Protein AF-A0A6N7Q1D2-F1 (afdb_monomer)

pLDDT: me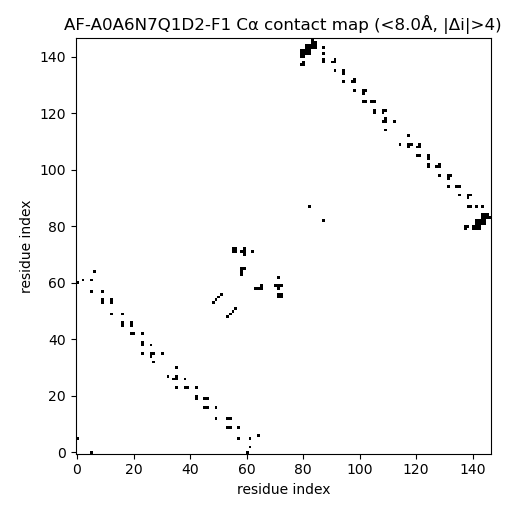an 94.19, std 6.4, range [57.84, 98.5]

Nearest PDB structures (foldseek):
  3uof-assembly1_D  TM=3.582E-01  e=5.608E-01  Mycobacterium tuberculosis
  2ib0-assembly1_A  TM=3.629E-01  e=1.179E+00  Mycobacterium tuberculosis
  8w7b-assembly1_A  TM=2.968E-01  e=4.214E-01  Ureaplasma diversum
  5fej-assembly2_B  TM=3.035E-01  e=8.368E-01  Synechocystis sp. PCC 6803
  8w7u-assembly1_A  TM=3.538E-01  e=1.179E+00  Ureaplasma diversum

Organism: NCBI:txid889282

Mean predicted aligned error: 4.31 Å

Sequence (147 aa):
MDKKTAEELLAISMDCSRETNESMRRVMERCDEETFKIYRGHGGRIMGYLFTEVIAPIQSEHLELAPPDFKPMQVVERPRLRLTKETQDELIASLNQLHERIEAMAGFVRENSDAVEAAAYRGRIHEVLVHICEAMACVLAAHVEEK

Solvent-accessible surface area (backbone atoms only — not comparable to full-atom values): 8282 Å² total; per-residue (Å²): 133,58,70,68,62,48,52,53,53,47,52,54,50,51,50,54,44,50,53,41,52,51,54,44,48,54,37,56,77,73,47,56,71,69,61,26,55,58,52,42,56,53,42,51,49,53,47,48,49,48,36,67,75,45,46,46,53,48,27,45,78,37,58,91,78,36,64,97,84,65,75,67,70,82,82,75,85,68,89,63,47,80,37,42,59,68,57,43,52,54,51,48,54,52,46,52,55,49,46,55,54,51,53,50,49,46,53,51,38,60,76,74,45,56,75,67,59,21,52,56,51,40,55,56,47,48,56,51,48,51,55,46,51,52,50,46,53,48,54,72,60,29,47,65,52,85,128

Secondary structure (DSSP, 8-state):
--HHHHHHHHHHHHHHHHHHHHHHHHHHHHS-HHHHHHHHHHHHHHHHHHIIIIIHHHHHH-GGGS-TTPPPPP--PPPPPEEEHHHHHHHHHHHHHHHHHHHHHHHHHHHHS-HHHHHHHHHHHHHHHHHHHHHHHHHHTSEEE--

Foldseek 3Di:
DDPVVLVVQLVVLVVQLVVLVVVLVVCVVPHDPVSSVVSVVVSVVSNVCSVPVRVLQSCLVPVVPDDPPRDHDDDDDDDAAEEAPVRLVVLLVVLVVVLVVLVVVLVVLVVPDDPVSSVVVNVVSVVVNVVSVVVNVRSVRHDHDDD

Structure (mmCIF, N/CA/C/O backbone):
data_AF-A0A6N7Q1D2-F1
#
_entry.id   AF-A0A6N7Q1D2-F1
#
loop_
_atom_site.group_PDB
_atom_site.id
_atom_site.type_symbol
_atom_site.label_atom_id
_atom_site.label_alt_id
_atom_site.label_comp_id
_atom_site.label_asym_id
_atom_site.label_entity_id
_atom_site.label_seq_id
_atom_site.pdbx_PDB_ins_code
_atom_site.Cartn_x
_atom_site.Cartn_y
_atom_site.Cartn_z
_atom_site.occupancy
_atom_site.B_iso_or_equiv
_atom_site.auth_seq_id
_atom_site.auth_comp_id
_atom_site.auth_asym_id
_atom_site.auth_atom_id
_atom_site.pdbx_PDB_model_num
ATOM 1 N N . MET A 1 1 ? -6.006 -9.057 12.190 1.00 91.19 1 MET A N 1
ATOM 2 C CA . MET A 1 1 ? -6.727 -9.538 10.983 1.00 91.19 1 MET A CA 1
ATOM 3 C C . MET A 1 1 ? -7.186 -10.986 11.215 1.00 91.19 1 MET A C 1
ATOM 5 O O . MET A 1 1 ? -6.743 -11.563 12.201 1.00 91.19 1 MET A O 1
ATOM 9 N N . ASP A 1 2 ? -8.079 -11.591 10.417 1.00 95.56 2 ASP A N 1
ATOM 10 C CA . ASP A 1 2 ? -8.300 -13.050 10.512 1.00 95.56 2 ASP A CA 1
ATOM 11 C C . ASP A 1 2 ? -7.236 -13.824 9.716 1.00 95.56 2 ASP A C 1
ATOM 13 O O . ASP A 1 2 ? -6.655 -13.309 8.760 1.00 95.56 2 ASP A O 1
ATOM 17 N N . LYS A 1 3 ? -6.989 -15.080 10.101 1.00 94.12 3 LYS A N 1
ATOM 18 C CA . LYS A 1 3 ? -5.892 -15.878 9.543 1.00 94.12 3 LYS A CA 1
ATOM 19 C C . LYS A 1 3 ? -6.009 -16.110 8.034 1.00 94.12 3 LYS A C 1
ATOM 21 O O . LYS A 1 3 ? -4.992 -16.100 7.351 1.00 94.12 3 LYS A O 1
ATOM 26 N N . LYS A 1 4 ? -7.216 -16.323 7.503 1.00 97.00 4 LYS A N 1
ATOM 27 C CA . LYS A 1 4 ? -7.382 -16.609 6.073 1.00 97.00 4 LYS A CA 1
ATOM 28 C C . LYS A 1 4 ? -7.009 -15.379 5.248 1.00 97.00 4 LYS A C 1
ATOM 30 O O . LYS A 1 4 ? -6.243 -15.486 4.295 1.00 97.00 4 LYS A O 1
ATOM 35 N N . THR A 1 5 ? -7.489 -14.210 5.665 1.00 96.94 5 THR A N 1
ATOM 36 C CA . THR A 1 5 ? -7.104 -12.937 5.044 1.00 96.94 5 THR A CA 1
ATOM 37 C C . THR A 1 5 ? -5.590 -12.700 5.158 1.00 96.94 5 THR A C 1
ATOM 39 O O . THR A 1 5 ? -4.956 -12.274 4.195 1.00 96.94 5 THR A O 1
ATOM 42 N N . ALA A 1 6 ? -4.983 -13.042 6.302 1.00 97.19 6 ALA A N 1
ATOM 43 C CA . ALA A 1 6 ? -3.536 -12.959 6.500 1.00 97.19 6 ALA A CA 1
ATOM 44 C C . ALA A 1 6 ? -2.739 -13.849 5.525 1.00 97.19 6 ALA A C 1
ATOM 46 O O . ALA A 1 6 ? -1.758 -13.392 4.937 1.00 97.19 6 ALA A O 1
ATOM 47 N N . GLU A 1 7 ? -3.167 -15.099 5.324 1.00 97.75 7 GLU A N 1
ATOM 48 C CA . GLU A 1 7 ? -2.549 -16.039 4.379 1.00 97.75 7 GLU A CA 1
ATOM 49 C C . GLU A 1 7 ? -2.636 -15.537 2.931 1.00 97.75 7 GLU A C 1
ATOM 51 O O . GLU A 1 7 ? -1.642 -15.581 2.204 1.00 97.75 7 GLU A O 1
ATOM 56 N N . GLU A 1 8 ? -3.794 -15.013 2.521 1.00 97.81 8 GLU A N 1
ATOM 57 C CA . GLU A 1 8 ? -3.998 -14.464 1.176 1.00 97.81 8 GLU A CA 1
ATOM 58 C C . GLU A 1 8 ? -3.104 -13.240 0.917 1.00 97.81 8 GLU A C 1
ATOM 60 O O . GLU A 1 8 ? -2.428 -13.173 -0.113 1.00 97.81 8 GLU A O 1
ATOM 65 N N . LEU A 1 9 ? -3.021 -12.301 1.868 1.00 97.00 9 LEU A N 1
ATOM 66 C CA . LEU A 1 9 ? -2.140 -11.133 1.744 1.00 97.00 9 LEU A CA 1
ATOM 67 C C . LEU A 1 9 ? -0.656 -11.513 1.727 1.00 97.00 9 LEU A C 1
ATOM 69 O O . LEU A 1 9 ? 0.116 -10.931 0.957 1.00 97.00 9 LEU A O 1
ATOM 73 N N . LEU A 1 10 ? -0.239 -12.494 2.533 1.00 96.94 10 LEU A N 1
ATOM 74 C CA . LEU A 1 10 ? 1.132 -13.003 2.489 1.00 96.94 10 LEU A CA 1
ATOM 75 C C . LEU A 1 10 ? 1.449 -13.647 1.141 1.00 96.94 10 LEU A C 1
ATOM 77 O O . LEU A 1 10 ? 2.516 -13.377 0.593 1.00 96.94 10 LEU A O 1
ATOM 81 N N . ALA A 1 11 ? 0.538 -14.446 0.583 1.00 97.38 11 ALA A N 1
ATOM 82 C CA . ALA A 1 11 ? 0.727 -15.059 -0.729 1.00 97.38 11 ALA A CA 1
ATOM 83 C C . ALA A 1 11 ? 0.912 -13.995 -1.825 1.00 97.38 11 ALA A C 1
ATOM 85 O O . ALA A 1 11 ? 1.903 -14.038 -2.557 1.00 97.38 11 ALA A O 1
ATOM 86 N N . ILE A 1 12 ? 0.037 -12.983 -1.863 1.00 98.19 12 ILE A N 1
ATOM 87 C CA . ILE A 1 12 ? 0.157 -11.840 -2.784 1.00 98.19 12 ILE A CA 1
ATOM 88 C C . ILE A 1 12 ? 1.503 -11.125 -2.596 1.00 98.19 12 ILE A C 1
ATOM 90 O O . ILE A 1 12 ? 2.202 -10.834 -3.566 1.00 98.19 12 ILE A O 1
ATOM 94 N N . SER A 1 13 ? 1.915 -10.885 -1.349 1.00 97.00 13 SER A N 1
ATOM 95 C CA . SER A 1 13 ? 3.191 -10.226 -1.047 1.00 97.00 13 SER A CA 1
ATOM 96 C C . SER A 1 13 ? 4.394 -11.051 -1.529 1.00 97.00 13 SER A C 1
ATOM 98 O O . SER A 1 13 ? 5.355 -10.508 -2.077 1.00 97.00 13 SER A O 1
ATOM 100 N N . MET A 1 14 ? 4.356 -12.377 -1.379 1.00 95.38 14 MET A N 1
ATOM 101 C CA . MET A 1 14 ? 5.411 -13.254 -1.898 1.00 95.38 14 MET A CA 1
ATOM 102 C C . MET A 1 14 ? 5.477 -13.217 -3.427 1.00 95.38 14 MET A C 1
ATOM 104 O O . MET A 1 14 ? 6.573 -13.186 -3.995 1.00 95.38 14 MET A O 1
ATOM 108 N N . ASP A 1 15 ? 4.325 -13.166 -4.095 1.00 97.94 15 ASP A N 1
ATOM 109 C CA . ASP A 1 15 ? 4.251 -13.040 -5.548 1.00 97.94 15 ASP A CA 1
ATOM 110 C C . ASP A 1 15 ? 4.836 -11.703 -6.028 1.00 97.94 15 ASP A C 1
ATOM 112 O O . ASP A 1 15 ? 5.711 -11.703 -6.896 1.00 97.94 15 ASP A O 1
ATOM 116 N N . CYS A 1 16 ? 4.476 -10.580 -5.398 1.00 97.81 16 CYS A N 1
ATOM 117 C CA . CYS A 1 16 ? 5.052 -9.265 -5.705 1.00 97.81 16 CYS A CA 1
ATOM 118 C C . CYS A 1 16 ? 6.575 -9.220 -5.489 1.00 97.81 16 CYS A C 1
ATOM 120 O O . CYS A 1 16 ? 7.313 -8.642 -6.295 1.00 97.81 16 CYS A O 1
ATOM 122 N N . SER A 1 17 ? 7.071 -9.851 -4.420 1.00 96.56 17 SER A N 1
ATOM 123 C CA . SER A 1 17 ? 8.509 -9.975 -4.152 1.00 96.56 17 SER A CA 1
ATOM 124 C C . SER A 1 17 ? 9.219 -10.764 -5.261 1.00 96.56 17 SER A C 1
ATOM 126 O O . SER A 1 17 ? 10.239 -10.321 -5.800 1.00 96.56 17 SER A O 1
ATOM 128 N N . ARG A 1 18 ? 8.638 -11.898 -5.678 1.00 97.44 18 ARG A N 1
ATOM 129 C CA . ARG A 1 18 ? 9.158 -12.727 -6.776 1.00 97.44 18 ARG A CA 1
ATOM 130 C C . ARG A 1 18 ? 9.187 -11.962 -8.099 1.00 97.44 18 ARG A C 1
ATOM 132 O O . ARG A 1 18 ? 10.200 -12.008 -8.796 1.00 97.44 18 ARG A O 1
ATOM 139 N N . GLU A 1 19 ? 8.116 -11.250 -8.435 1.00 98.25 19 GLU A N 1
ATOM 140 C CA . GLU A 1 19 ? 8.031 -10.439 -9.656 1.00 98.25 19 GLU A CA 1
ATOM 141 C C . GLU A 1 19 ? 9.052 -9.298 -9.670 1.00 98.25 19 GLU A C 1
ATOM 143 O O . GLU A 1 19 ? 9.687 -9.051 -10.696 1.00 98.25 19 GLU A O 1
ATOM 148 N N . THR A 1 20 ? 9.276 -8.657 -8.521 1.00 97.81 20 THR A N 1
ATOM 149 C CA . THR A 1 20 ? 10.305 -7.620 -8.362 1.00 97.81 20 THR A CA 1
ATOM 150 C C . THR A 1 20 ? 11.708 -8.193 -8.562 1.00 97.81 20 THR A C 1
ATOM 152 O O . THR A 1 20 ? 12.544 -7.599 -9.243 1.00 97.81 20 THR A O 1
ATOM 155 N N . ASN A 1 21 ? 11.989 -9.373 -8.006 1.00 97.50 21 ASN A N 1
ATOM 156 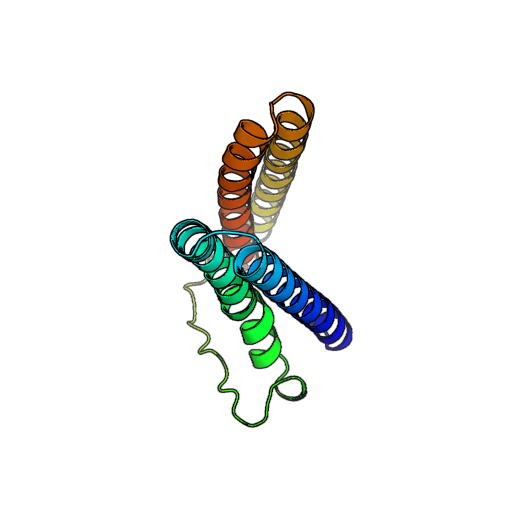C CA . ASN A 1 21 ? 13.286 -10.018 -8.192 1.00 97.50 21 ASN A CA 1
ATOM 157 C C . ASN A 1 21 ? 13.520 -10.423 -9.656 1.00 97.50 21 ASN A C 1
ATOM 159 O O . ASN A 1 21 ? 14.601 -10.216 -10.209 1.00 97.50 21 ASN A O 1
ATOM 163 N N . GLU A 1 22 ? 12.486 -10.946 -10.312 1.00 98.12 22 GLU A N 1
ATOM 164 C CA . GLU A 1 22 ? 12.532 -11.292 -11.730 1.00 98.12 22 GLU A CA 1
ATOM 165 C C . GLU A 1 22 ? 12.719 -10.053 -12.621 1.00 98.12 22 GLU A C 1
ATOM 167 O O . GLU A 1 22 ? 13.489 -10.101 -13.582 1.00 98.12 22 GLU A O 1
ATOM 172 N N . SER A 1 23 ? 12.085 -8.919 -12.302 1.00 97.88 23 SER A N 1
ATOM 173 C CA . SER A 1 23 ? 12.302 -7.677 -13.052 1.00 97.88 23 SER A CA 1
ATOM 174 C C . SER A 1 23 ? 13.743 -7.176 -12.912 1.00 97.88 23 SER A C 1
ATOM 176 O O . SER A 1 23 ? 14.359 -6.807 -13.913 1.00 97.88 23 SER A O 1
ATOM 178 N N . MET A 1 24 ? 14.323 -7.244 -11.708 1.00 97.88 24 MET A N 1
ATOM 179 C CA . MET A 1 24 ? 15.733 -6.914 -11.480 1.00 97.88 24 MET A CA 1
ATOM 180 C C . MET A 1 24 ? 16.668 -7.840 -12.262 1.00 97.88 24 MET A C 1
ATOM 182 O O . MET A 1 24 ? 17.608 -7.352 -12.891 1.00 97.88 24 MET A O 1
ATOM 186 N N . ARG A 1 25 ? 16.395 -9.153 -12.280 1.00 97.75 25 ARG A N 1
ATOM 187 C CA . ARG A 1 25 ? 17.173 -10.133 -13.054 1.00 97.75 25 ARG A CA 1
ATOM 188 C C . ARG A 1 25 ? 17.172 -9.798 -14.545 1.00 97.75 25 ARG A C 1
ATOM 190 O O . ARG A 1 25 ? 18.222 -9.822 -15.177 1.00 97.75 25 ARG A O 1
ATOM 197 N N . ARG A 1 26 ? 16.021 -9.414 -15.104 1.00 98.12 26 ARG A N 1
ATOM 198 C CA . ARG A 1 26 ? 15.922 -9.014 -16.519 1.00 98.12 26 ARG A CA 1
ATOM 199 C C . ARG A 1 26 ? 16.776 -7.795 -16.846 1.00 98.12 26 ARG A C 1
ATOM 201 O O . ARG A 1 26 ? 17.377 -7.773 -17.914 1.00 98.12 26 ARG A O 1
ATOM 208 N N . VAL A 1 27 ? 16.823 -6.795 -15.964 1.00 97.94 27 VAL A N 1
ATOM 209 C CA . VAL A 1 27 ? 17.683 -5.617 -16.162 1.00 97.94 27 VAL A CA 1
ATOM 210 C C . VAL A 1 27 ? 19.155 -6.009 -16.041 1.00 97.94 27 VAL A C 1
ATOM 212 O O . VAL A 1 27 ? 19.946 -5.635 -16.898 1.00 97.94 27 VAL A O 1
ATOM 215 N N . MET A 1 28 ? 19.510 -6.829 -15.048 1.00 97.69 28 MET A N 1
ATOM 216 C CA . MET A 1 28 ? 20.872 -7.348 -14.868 1.00 97.69 28 MET A CA 1
ATOM 217 C C . MET A 1 28 ? 21.391 -8.096 -16.105 1.00 97.69 28 MET A C 1
ATOM 219 O O . MET A 1 28 ? 22.555 -7.970 -16.459 1.00 97.69 28 MET A O 1
ATOM 223 N N . GLU A 1 29 ? 20.536 -8.884 -16.758 1.00 98.06 29 GLU A N 1
ATOM 224 C CA . GLU A 1 29 ? 20.914 -9.701 -17.919 1.00 98.06 29 GLU A CA 1
ATOM 225 C C . GLU A 1 29 ? 20.979 -8.917 -19.236 1.00 98.06 29 GLU A C 1
ATOM 227 O O . GLU A 1 29 ? 21.584 -9.395 -20.195 1.00 98.06 29 GLU A O 1
ATOM 232 N N . ARG A 1 30 ? 20.320 -7.754 -19.325 1.00 97.88 30 ARG A N 1
ATOM 233 C CA . ARG A 1 3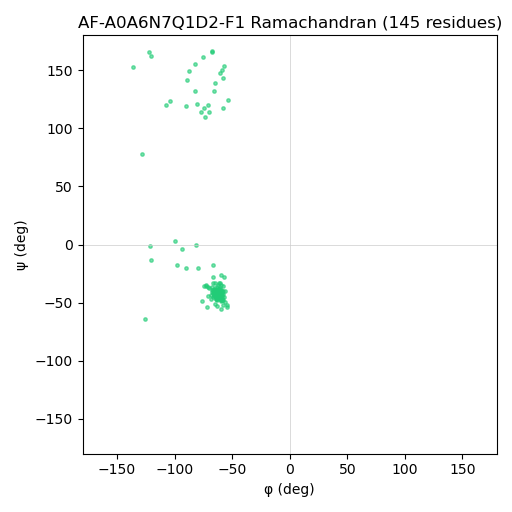0 ? 20.087 -7.044 -20.599 1.00 97.88 30 ARG A CA 1
ATOM 234 C C . ARG A 1 30 ? 20.674 -5.639 -20.659 1.00 97.88 30 ARG A C 1
ATOM 236 O O . ARG A 1 30 ? 20.708 -5.061 -21.744 1.00 97.88 30 ARG A O 1
ATOM 243 N N . CYS A 1 31 ? 21.085 -5.080 -19.530 1.00 97.62 31 CYS A N 1
ATOM 244 C CA . CYS A 1 31 ? 21.582 -3.715 -19.422 1.00 97.62 31 CYS A CA 1
ATOM 245 C C . CYS A 1 31 ? 22.996 -3.696 -18.838 1.00 97.62 31 CYS A C 1
ATOM 247 O O . CYS A 1 31 ? 23.477 -4.687 -18.291 1.00 97.62 31 CYS A O 1
ATOM 249 N N . ASP A 1 32 ? 23.666 -2.553 -18.959 1.00 97.88 32 ASP A N 1
ATOM 250 C CA . ASP A 1 32 ? 24.948 -2.328 -18.301 1.00 97.88 32 ASP A CA 1
ATOM 251 C C . ASP A 1 32 ? 24.811 -2.254 -16.768 1.00 97.88 32 ASP A C 1
ATOM 253 O O . ASP A 1 32 ? 23.721 -2.123 -16.197 1.00 97.88 32 ASP A O 1
ATOM 257 N N . GLU A 1 33 ? 25.956 -2.340 -16.092 1.00 97.38 33 GLU A N 1
ATOM 258 C CA . GLU A 1 33 ? 26.035 -2.348 -14.633 1.00 97.38 33 GLU A CA 1
ATOM 259 C C .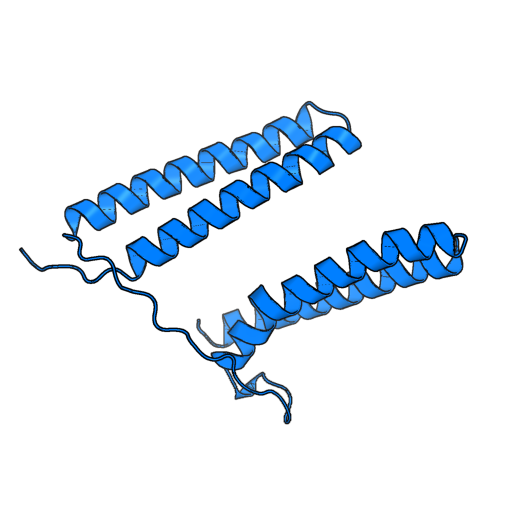 GLU A 1 33 ? 25.504 -1.055 -13.995 1.00 97.38 33 GLU A C 1
ATOM 261 O O . GLU A 1 33 ? 24.893 -1.108 -12.926 1.00 97.38 33 GLU A O 1
ATOM 266 N N . GLU A 1 34 ? 25.692 0.102 -14.634 1.00 97.44 34 GLU A N 1
ATOM 267 C CA . GLU A 1 34 ? 25.238 1.390 -14.105 1.00 97.44 34 GLU A CA 1
ATOM 268 C C . GLU A 1 34 ? 23.707 1.470 -14.110 1.00 97.44 34 GLU A C 1
ATOM 270 O O . GLU A 1 34 ? 23.084 1.768 -13.084 1.00 97.44 34 GLU A O 1
ATOM 275 N N . THR A 1 35 ? 23.091 1.090 -15.227 1.00 97.06 35 THR A N 1
ATOM 276 C CA . THR A 1 35 ? 21.641 0.970 -15.379 1.00 97.06 35 THR A CA 1
ATOM 277 C C . THR A 1 35 ? 21.066 -0.030 -14.378 1.00 97.06 35 THR A C 1
ATOM 279 O O . THR A 1 35 ? 20.083 0.263 -13.686 1.00 97.06 35 THR A O 1
ATOM 282 N N . PHE A 1 36 ? 21.697 -1.201 -14.241 1.00 98.06 36 PHE A N 1
ATOM 283 C CA . PHE A 1 36 ? 21.271 -2.198 -13.263 1.00 98.06 36 PHE A CA 1
ATOM 284 C C . PHE A 1 36 ? 21.370 -1.672 -11.829 1.00 98.06 36 PHE A C 1
ATOM 286 O O . PHE A 1 36 ? 20.444 -1.871 -11.041 1.00 98.06 36 PHE A O 1
ATOM 293 N N . LYS A 1 37 ? 22.443 -0.957 -11.481 1.00 97.44 37 LYS A N 1
ATOM 294 C CA . LYS A 1 37 ? 22.634 -0.381 -10.145 1.00 97.44 37 LYS A CA 1
ATOM 295 C C . LYS A 1 37 ? 21.516 0.594 -9.778 1.00 97.44 37 LYS A C 1
ATOM 297 O O . LYS A 1 37 ? 21.017 0.536 -8.652 1.00 97.44 37 LYS A O 1
ATOM 302 N N . ILE A 1 38 ? 21.094 1.445 -10.715 1.00 97.44 38 ILE A N 1
ATOM 303 C CA . ILE A 1 38 ? 19.969 2.371 -10.514 1.00 97.44 38 ILE A CA 1
ATOM 304 C C . ILE A 1 38 ? 18.676 1.581 -10.284 1.00 97.44 38 ILE A C 1
ATOM 306 O O . ILE A 1 38 ? 18.006 1.765 -9.264 1.00 97.44 38 ILE A O 1
ATOM 310 N N . TYR A 1 39 ? 18.344 0.655 -11.188 1.00 97.81 39 TYR A N 1
ATOM 311 C CA . TYR A 1 39 ? 17.087 -0.094 -11.113 1.0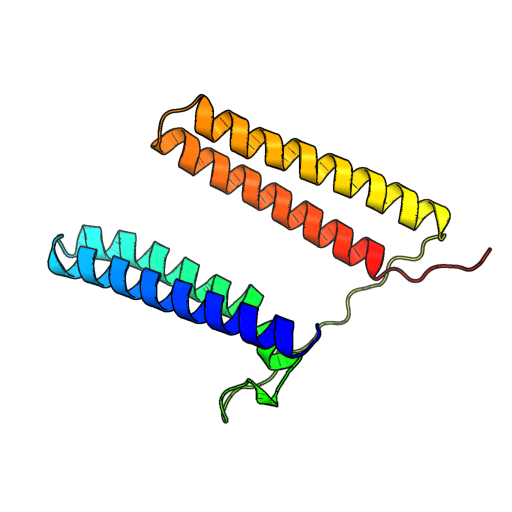0 97.81 39 TYR A CA 1
ATOM 312 C C . TYR A 1 39 ? 17.004 -0.998 -9.875 1.00 97.81 39 TYR A C 1
ATOM 314 O O . TYR A 1 39 ? 15.974 -1.042 -9.199 1.00 97.81 39 TYR A O 1
ATOM 322 N N . ARG A 1 40 ? 18.106 -1.665 -9.512 1.00 97.19 40 ARG A N 1
ATOM 323 C CA . ARG A 1 40 ? 18.207 -2.492 -8.302 1.00 97.19 40 ARG A CA 1
ATOM 324 C C . ARG A 1 40 ? 17.906 -1.690 -7.038 1.00 97.19 40 ARG A C 1
ATOM 326 O O . ARG A 1 40 ? 17.294 -2.227 -6.119 1.00 97.19 40 ARG A O 1
ATOM 333 N N . GLY A 1 41 ? 18.290 -0.412 -6.988 1.00 97.31 41 GLY A N 1
ATOM 334 C CA . GLY A 1 41 ? 17.939 0.477 -5.878 1.00 97.31 41 GLY A CA 1
ATOM 335 C C . GLY A 1 41 ? 16.424 0.616 -5.695 1.00 97.31 41 GLY A C 1
ATOM 336 O O . GLY A 1 41 ? 15.931 0.571 -4.568 1.00 97.31 41 GLY A O 1
ATOM 337 N N . HIS A 1 42 ? 15.671 0.711 -6.793 1.00 96.50 42 HIS A N 1
ATOM 338 C CA . HIS A 1 42 ? 14.208 0.743 -6.752 1.00 96.50 42 HIS A CA 1
ATOM 339 C C . HIS A 1 42 ? 13.605 -0.614 -6.373 1.00 96.50 42 HIS A C 1
ATOM 341 O O . HIS A 1 42 ? 12.739 -0.658 -5.502 1.00 96.50 42 HIS A O 1
ATOM 347 N N . GLY A 1 43 ? 14.096 -1.717 -6.948 1.00 97.62 43 GLY A N 1
ATOM 348 C CA . GLY A 1 43 ? 13.636 -3.063 -6.583 1.00 97.62 43 GLY A CA 1
ATOM 349 C C . GLY A 1 43 ? 13.867 -3.387 -5.102 1.00 97.62 43 GLY A C 1
ATOM 350 O O . GLY A 1 43 ? 12.972 -3.892 -4.427 1.00 97.62 43 GLY A O 1
ATOM 351 N N . GLY A 1 44 ? 15.019 -2.986 -4.554 1.00 97.19 44 GLY A N 1
ATOM 352 C CA . GLY A 1 44 ? 15.315 -3.114 -3.127 1.00 97.19 44 GLY A CA 1
ATOM 353 C C . GLY A 1 44 ? 14.353 -2.326 -2.232 1.00 97.19 44 GLY A C 1
ATOM 354 O O . GLY A 1 44 ? 13.949 -2.836 -1.190 1.00 97.19 44 GLY A O 1
ATOM 355 N N . ARG A 1 45 ? 13.930 -1.120 -2.640 1.00 96.56 45 ARG A N 1
ATOM 356 C CA . ARG A 1 45 ? 12.915 -0.341 -1.903 1.00 96.56 45 ARG A CA 1
ATOM 357 C C . ARG A 1 45 ? 11.556 -1.029 -1.907 1.00 96.56 45 ARG A C 1
ATOM 359 O O . ARG A 1 45 ? 10.938 -1.104 -0.854 1.00 96.56 45 ARG A O 1
ATOM 366 N N . ILE A 1 46 ? 11.116 -1.549 -3.054 1.00 96.75 46 ILE A N 1
ATOM 367 C CA . ILE A 1 46 ? 9.841 -2.276 -3.161 1.00 96.75 46 ILE A CA 1
ATOM 368 C C . ILE A 1 46 ? 9.840 -3.468 -2.202 1.00 96.75 46 ILE A C 1
ATOM 370 O O . ILE A 1 46 ? 8.939 -3.589 -1.378 1.00 96.75 46 ILE A O 1
ATOM 374 N N . MET A 1 47 ? 10.878 -4.309 -2.257 1.00 96.50 47 MET A N 1
ATOM 375 C CA . MET A 1 47 ? 10.996 -5.467 -1.366 1.00 96.50 47 MET A CA 1
ATOM 376 C C . MET A 1 47 ? 11.090 -5.059 0.110 1.00 96.50 47 MET A C 1
ATOM 378 O O . MET A 1 47 ? 10.487 -5.710 0.959 1.00 96.50 47 MET A O 1
ATOM 382 N N . GLY A 1 48 ? 11.826 -3.984 0.410 1.00 96.44 48 GLY A N 1
ATOM 383 C CA . GLY A 1 48 ? 11.968 -3.448 1.761 1.00 96.44 48 GLY A CA 1
ATOM 384 C C . GLY A 1 48 ? 10.628 -3.025 2.359 1.00 96.44 48 GLY A C 1
ATOM 385 O O . GLY A 1 48 ? 10.252 -3.551 3.399 1.00 96.44 48 GLY A O 1
ATOM 386 N N . TYR A 1 49 ? 9.887 -2.148 1.674 1.00 95.19 49 TYR A N 1
ATOM 387 C CA . TYR A 1 49 ? 8.574 -1.687 2.140 1.00 95.19 49 TYR A CA 1
ATOM 388 C C . TYR A 1 49 ? 7.538 -2.811 2.183 1.00 95.19 49 TYR A C 1
ATOM 390 O O . TYR A 1 49 ? 6.755 -2.886 3.123 1.00 95.19 49 TYR A O 1
ATOM 398 N N . LEU A 1 50 ? 7.552 -3.733 1.217 1.00 96.31 50 LEU A N 1
ATOM 399 C CA . LEU A 1 50 ? 6.661 -4.893 1.252 1.00 96.31 50 LEU A CA 1
ATOM 400 C C . LEU A 1 50 ? 6.916 -5.761 2.492 1.00 96.31 50 LEU A C 1
ATOM 402 O O . LEU A 1 50 ? 5.980 -6.279 3.099 1.00 96.31 50 LEU A O 1
ATOM 406 N N . PHE A 1 51 ? 8.181 -5.899 2.898 1.00 95.56 51 PHE A N 1
ATOM 407 C CA . PHE A 1 51 ? 8.517 -6.614 4.118 1.00 95.56 51 PHE A CA 1
ATOM 408 C C . PHE A 1 51 ? 8.117 -5.841 5.377 1.00 95.56 51 PHE A C 1
ATOM 410 O O . PHE A 1 51 ? 7.414 -6.395 6.219 1.00 95.56 51 PHE A O 1
ATOM 417 N N . THR A 1 52 ? 8.550 -4.585 5.518 1.00 94.44 52 THR A N 1
ATOM 418 C CA . THR A 1 52 ? 8.381 -3.825 6.766 1.00 94.44 52 THR A CA 1
ATOM 419 C C . THR A 1 52 ? 6.949 -3.380 7.016 1.00 94.44 52 THR A C 1
ATOM 421 O O . THR A 1 52 ? 6.529 -3.372 8.169 1.00 94.44 52 THR A O 1
ATOM 424 N N . GLU A 1 53 ? 6.197 -3.050 5.965 1.00 92.81 53 GLU A N 1
ATOM 425 C CA . GLU A 1 53 ? 4.851 -2.477 6.095 1.00 92.81 53 GLU A CA 1
ATOM 426 C C . GLU A 1 53 ? 3.733 -3.516 5.950 1.00 92.81 53 GLU A C 1
ATOM 428 O O . GLU A 1 53 ? 2.603 -3.249 6.350 1.00 92.81 53 GLU A O 1
ATOM 433 N N . VAL A 1 54 ? 4.019 -4.697 5.385 1.00 94.81 54 VAL A N 1
ATOM 434 C CA . VAL A 1 54 ? 2.991 -5.722 5.118 1.00 94.81 54 VAL A CA 1
ATOM 435 C C . VAL A 1 54 ? 3.362 -7.068 5.729 1.00 94.81 54 VAL A C 1
ATOM 437 O O . VAL A 1 54 ? 2.683 -7.535 6.640 1.00 94.81 54 VAL A O 1
ATOM 440 N N . ILE A 1 55 ? 4.447 -7.701 5.279 1.00 96.38 55 ILE A N 1
ATOM 441 C CA . ILE A 1 55 ? 4.762 -9.088 5.667 1.00 96.38 55 ILE A CA 1
ATOM 442 C C . ILE A 1 55 ? 5.069 -9.207 7.164 1.00 96.38 55 ILE A C 1
ATOM 444 O O . ILE A 1 55 ? 4.487 -10.051 7.844 1.00 96.38 55 ILE A O 1
ATOM 448 N N . ALA A 1 56 ? 5.972 -8.377 7.688 1.00 95.38 56 ALA A N 1
ATOM 449 C CA . ALA A 1 56 ? 6.404 -8.458 9.079 1.00 95.38 56 ALA A CA 1
ATOM 450 C C . ALA A 1 56 ? 5.282 -8.103 10.079 1.00 95.38 56 ALA A C 1
ATOM 452 O O . ALA A 1 56 ? 5.161 -8.813 11.084 1.00 95.38 56 ALA A O 1
ATOM 453 N N . PRO A 1 57 ? 4.412 -7.102 9.828 1.00 94.25 57 PRO A N 1
ATOM 454 C CA . PRO A 1 57 ? 3.209 -6.896 10.631 1.00 94.25 57 PRO A CA 1
ATOM 455 C C . PRO A 1 57 ? 2.292 -8.121 10.653 1.00 94.25 57 PRO A C 1
ATOM 457 O O . PRO A 1 57 ? 1.934 -8.584 11.735 1.00 94.25 57 PRO A O 1
ATOM 460 N N . ILE A 1 58 ? 1.997 -8.720 9.491 1.00 95.94 58 ILE A N 1
ATOM 461 C CA . ILE A 1 58 ? 1.150 -9.920 9.419 1.00 95.94 58 ILE A CA 1
ATOM 462 C C . ILE A 1 58 ? 1.765 -11.076 10.211 1.00 95.94 58 ILE A C 1
ATOM 464 O O . ILE A 1 58 ? 1.077 -11.726 10.992 1.00 95.94 58 ILE A O 1
ATOM 468 N N . GLN A 1 59 ? 3.066 -11.315 10.048 1.00 96.06 59 GLN A N 1
ATOM 469 C CA . GLN A 1 59 ? 3.785 -12.364 10.772 1.00 96.06 59 GLN A CA 1
ATOM 470 C C . GLN A 1 59 ? 3.876 -12.085 12.275 1.00 96.06 59 GLN A C 1
ATOM 472 O O . GLN A 1 59 ? 3.936 -13.024 13.058 1.00 96.06 59 GLN A O 1
ATOM 477 N N . SER A 1 60 ? 3.858 -10.817 12.695 1.00 95.19 60 SER A N 1
ATOM 478 C CA . SER A 1 60 ? 3.811 -10.440 14.113 1.00 95.19 60 SER A CA 1
ATOM 479 C C . SER A 1 60 ? 2.423 -10.662 14.720 1.00 95.19 60 SER A C 1
ATOM 481 O O . SER A 1 60 ? 2.333 -11.056 15.880 1.00 95.19 60 SER A O 1
ATOM 483 N N . GLU A 1 61 ? 1.355 -10.437 13.946 1.00 93.88 61 GLU A N 1
ATOM 484 C CA . GLU A 1 61 ? -0.028 -10.745 14.339 1.00 93.88 61 GLU A CA 1
ATOM 485 C C . GLU A 1 61 ? -0.317 -12.260 14.334 1.00 93.88 61 GLU A C 1
ATOM 487 O O . GLU A 1 61 ? -1.051 -12.746 15.193 1.00 93.88 61 GLU A O 1
ATOM 492 N N . HIS A 1 62 ? 0.278 -13.005 13.396 1.00 95.19 62 HIS A N 1
ATOM 493 C CA . HIS A 1 62 ? 0.052 -14.434 13.152 1.00 95.19 62 HIS A CA 1
ATOM 494 C C . HIS A 1 62 ? 1.380 -15.207 13.120 1.00 95.19 62 HIS A C 1
ATOM 496 O O . HIS A 1 62 ? 1.895 -15.560 12.054 1.00 95.19 62 HIS A O 1
ATOM 502 N N . LEU A 1 63 ? 1.947 -15.476 14.300 1.00 94.75 63 LEU A N 1
ATOM 503 C CA . LEU A 1 63 ? 3.276 -16.090 14.450 1.00 94.75 63 LEU A CA 1
ATOM 504 C C . LEU A 1 63 ? 3.397 -17.475 13.809 1.00 94.75 63 LEU A C 1
ATOM 506 O O . LEU A 1 63 ? 4.484 -17.878 13.410 1.00 94.75 63 LEU A O 1
ATOM 510 N N . GLU A 1 64 ? 2.295 -18.206 13.678 1.00 95.50 64 GLU A N 1
ATOM 511 C CA . GLU A 1 64 ? 2.257 -19.498 12.997 1.00 95.50 64 GLU A CA 1
ATOM 512 C C . GLU A 1 64 ? 2.517 -19.408 11.484 1.00 95.50 64 GLU A C 1
ATOM 514 O O . GLU A 1 64 ? 2.818 -20.424 10.860 1.00 95.50 64 GLU A O 1
ATOM 519 N N . LEU A 1 65 ? 2.392 -18.213 10.894 1.00 95.44 65 LEU A N 1
ATOM 520 C CA . LEU A 1 65 ? 2.719 -17.926 9.493 1.00 95.44 65 LEU A CA 1
ATOM 521 C C . LEU A 1 65 ? 4.157 -17.405 9.328 1.00 95.44 65 LEU A C 1
ATOM 523 O O . LEU A 1 65 ? 4.607 -17.149 8.207 1.00 95.44 65 LEU A O 1
ATOM 527 N N . ALA A 1 66 ? 4.875 -17.209 10.434 1.00 95.06 66 ALA A N 1
ATOM 528 C CA . ALA A 1 66 ? 6.216 -16.658 10.434 1.00 95.06 66 ALA A CA 1
ATOM 529 C C . ALA A 1 66 ? 7.293 -17.752 10.262 1.00 95.06 66 ALA A C 1
ATOM 531 O O . ALA A 1 66 ? 7.120 -18.885 10.721 1.00 95.06 66 ALA A O 1
ATOM 532 N N . PRO A 1 67 ? 8.438 -17.430 9.631 1.00 93.50 67 PRO A N 1
ATOM 533 C CA . PRO A 1 67 ? 9.619 -18.286 9.649 1.00 93.50 67 PRO A CA 1
ATOM 534 C C . PRO A 1 67 ? 10.095 -18.588 11.082 1.00 93.50 67 PRO A C 1
ATOM 536 O O . PRO A 1 67 ? 9.905 -17.756 11.971 1.00 93.50 67 PRO A O 1
ATOM 539 N N . PRO A 1 68 ? 10.778 -19.724 11.322 1.00 92.62 68 PRO A N 1
ATOM 540 C CA . PRO A 1 68 ? 11.204 -20.126 12.667 1.00 92.62 68 PRO A CA 1
ATOM 541 C C . PRO A 1 68 ? 12.086 -19.113 13.415 1.00 92.62 68 PRO A C 1
ATOM 543 O O . PRO A 1 68 ? 12.108 -19.105 14.642 1.00 92.62 68 PRO A O 1
ATOM 546 N N . ASP A 1 69 ? 12.844 -18.289 12.693 1.00 93.19 69 ASP A N 1
ATOM 547 C CA . ASP A 1 69 ? 13.774 -17.290 13.222 1.00 93.19 69 ASP A CA 1
ATOM 548 C C . ASP A 1 69 ? 13.201 -15.862 13.242 1.00 93.19 69 ASP A C 1
ATOM 550 O O . ASP A 1 69 ? 13.894 -14.919 13.643 1.00 93.19 69 ASP A O 1
ATOM 554 N N . PHE A 1 70 ? 11.936 -15.690 12.844 1.00 94.31 70 PHE A N 1
ATOM 555 C CA . PHE A 1 70 ? 11.279 -14.392 12.840 1.00 94.31 70 PHE A CA 1
ATOM 556 C C . PHE A 1 70 ? 11.107 -13.853 14.262 1.00 94.31 70 PHE A C 1
ATOM 558 O O . PHE A 1 70 ? 10.620 -14.532 15.168 1.00 94.31 70 PHE A O 1
ATOM 565 N N . LYS A 1 71 ? 11.487 -12.588 14.451 1.00 93.06 71 LYS A N 1
ATOM 566 C CA . LYS A 1 71 ? 11.256 -11.856 15.696 1.00 93.06 71 LYS A CA 1
ATOM 567 C C . LYS A 1 71 ? 10.096 -10.887 15.485 1.00 93.06 71 LYS A C 1
ATOM 569 O O . LYS A 1 71 ? 10.209 -10.042 14.597 1.00 93.06 71 LYS A O 1
ATOM 574 N N . PRO A 1 72 ? 9.031 -10.965 16.302 1.00 91.44 72 PRO A N 1
ATOM 575 C CA . PRO A 1 72 ? 7.883 -10.081 16.167 1.00 91.44 72 PRO A CA 1
ATOM 576 C C . PRO A 1 72 ? 8.294 -8.620 16.284 1.00 91.44 72 PRO A C 1
ATOM 578 O O . PRO A 1 72 ? 9.163 -8.261 17.088 1.00 91.44 72 PRO A O 1
ATOM 581 N N . MET A 1 73 ? 7.645 -7.774 15.494 1.00 89.31 73 MET A N 1
ATOM 582 C CA . MET A 1 73 ? 7.826 -6.335 15.579 1.00 89.31 73 MET A CA 1
ATOM 583 C C . MET A 1 73 ? 7.327 -5.835 16.936 1.00 89.31 73 MET A C 1
ATOM 585 O O . MET A 1 73 ? 6.287 -6.263 17.437 1.00 89.31 73 MET A O 1
ATOM 589 N N . GLN A 1 74 ? 8.074 -4.911 17.542 1.00 81.38 74 GLN A N 1
ATOM 590 C CA . GLN A 1 74 ? 7.614 -4.249 18.757 1.00 81.38 74 GLN A CA 1
ATOM 591 C C . GLN A 1 74 ? 6.466 -3.309 18.400 1.00 81.38 74 GLN A C 1
ATOM 593 O O . GLN A 1 74 ? 6.637 -2.374 17.618 1.00 81.38 74 GLN A O 1
ATOM 598 N N . VAL A 1 75 ? 5.301 -3.544 18.997 1.00 71.62 75 VAL A N 1
ATOM 599 C CA . VAL A 1 75 ? 4.184 -2.609 18.904 1.00 71.62 75 VAL A CA 1
ATOM 600 C C . VAL A 1 75 ? 4.513 -1.416 19.792 1.00 71.62 75 VAL A C 1
ATOM 602 O O . VAL A 1 75 ? 4.537 -1.526 21.017 1.00 71.62 75 VAL A O 1
ATOM 605 N N . VAL A 1 76 ? 4.794 -0.270 19.177 1.00 69.44 76 VAL A N 1
ATOM 606 C CA . VAL A 1 76 ? 4.902 0.991 19.913 1.00 69.44 76 VAL A CA 1
ATOM 607 C C . VAL A 1 76 ? 3.484 1.452 20.228 1.00 69.44 76 VAL A C 1
ATOM 609 O O . VAL A 1 76 ? 2.721 1.773 19.315 1.00 69.44 76 VAL A O 1
ATOM 612 N N . GLU A 1 77 ? 3.123 1.485 21.512 1.00 68.19 77 GLU A N 1
ATOM 613 C CA . GLU A 1 77 ? 1.870 2.105 21.939 1.00 68.19 77 GLU A CA 1
ATOM 614 C C . GLU A 1 77 ? 1.856 3.571 21.498 1.00 68.19 77 GLU A C 1
ATOM 616 O O . GLU A 1 77 ? 2.691 4.379 21.908 1.00 68.19 77 GLU A O 1
ATOM 621 N N . ARG A 1 78 ? 0.905 3.917 20.630 1.00 68.38 78 ARG A N 1
ATOM 622 C CA . ARG A 1 78 ? 0.680 5.303 20.224 1.00 68.38 78 ARG A CA 1
ATOM 623 C C . ARG A 1 78 ? -0.310 5.961 21.189 1.00 68.38 78 ARG A C 1
ATOM 625 O O . ARG A 1 78 ? -1.274 5.304 21.595 1.00 68.38 78 ARG A O 1
ATOM 632 N N . PRO A 1 79 ? -0.119 7.246 21.542 1.00 69.81 79 PRO A N 1
ATOM 633 C CA . PRO A 1 79 ? -1.106 7.991 22.312 1.00 69.81 79 PRO A CA 1
ATOM 634 C C . PRO A 1 79 ? -2.467 7.918 21.620 1.00 69.81 79 PRO A C 1
ATOM 636 O O . PRO A 1 79 ? -2.586 8.255 20.442 1.00 69.81 79 PRO A O 1
ATOM 639 N N . ARG A 1 80 ? -3.491 7.458 22.340 1.00 84.44 80 ARG A N 1
ATOM 640 C CA . ARG A 1 80 ? -4.850 7.384 21.800 1.00 84.44 80 ARG A CA 1
ATOM 641 C C . ARG A 1 80 ? -5.518 8.744 21.924 1.00 84.44 80 ARG A C 1
ATOM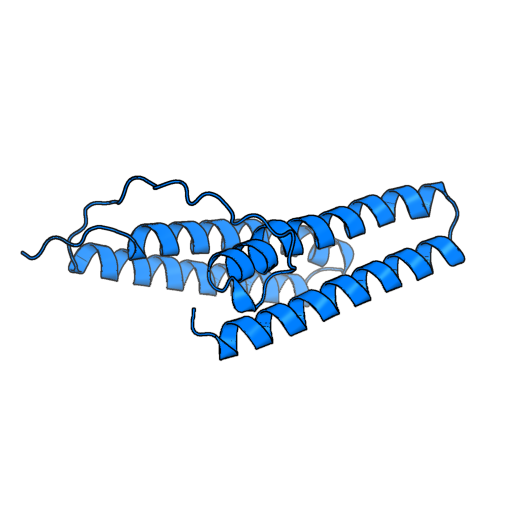 643 O O . ARG A 1 80 ? -5.499 9.351 22.997 1.00 84.44 80 ARG A O 1
ATOM 650 N N . LEU A 1 81 ? -6.129 9.198 20.834 1.00 89.56 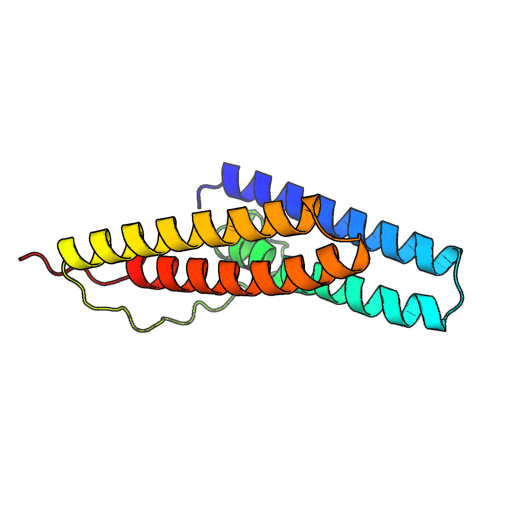81 LEU A N 1
ATOM 651 C CA . LEU A 1 81 ? -7.033 10.344 20.868 1.00 89.56 81 LEU A CA 1
ATOM 652 C C . LEU A 1 81 ? -8.188 10.046 21.833 1.00 89.56 81 LEU A C 1
ATOM 654 O O . LEU A 1 81 ? -8.579 8.890 21.997 1.00 89.56 81 LEU A O 1
ATOM 658 N N . ARG A 1 82 ? -8.735 11.085 22.460 1.00 93.50 82 ARG A N 1
ATOM 659 C CA . ARG A 1 82 ? -10.005 11.006 23.189 1.00 93.50 82 ARG A CA 1
ATOM 660 C C . ARG A 1 82 ? -11.047 11.733 22.370 1.00 93.50 82 ARG A C 1
ATOM 662 O O . ARG A 1 82 ? -10.851 12.907 22.061 1.00 93.50 82 ARG A O 1
ATOM 669 N N . LEU A 1 83 ? -12.091 11.022 21.970 1.00 93.81 83 LEU A N 1
ATOM 670 C CA . LEU A 1 83 ? -13.133 11.533 21.087 1.00 93.81 83 LEU A CA 1
ATOM 671 C C . LEU A 1 83 ? -14.498 11.105 21.618 1.00 93.81 83 LEU A C 1
ATOM 673 O O . LEU A 1 83 ? -14.633 10.059 22.246 1.00 93.81 83 LEU A O 1
ATOM 677 N N . THR A 1 84 ? -15.529 11.880 21.311 1.00 96.38 84 THR A N 1
ATOM 678 C CA . THR A 1 84 ? -16.905 11.386 21.406 1.00 96.38 84 THR A CA 1
ATOM 679 C C . THR A 1 84 ? -17.179 10.457 20.222 1.00 96.38 84 THR A C 1
ATOM 681 O O . THR A 1 84 ? -16.488 10.524 19.198 1.00 96.38 84 THR A O 1
ATOM 684 N N . LYS A 1 85 ? -18.214 9.613 20.322 1.00 94.31 85 LYS A N 1
ATOM 685 C CA . LYS A 1 85 ? -18.610 8.758 19.193 1.00 94.31 85 LYS A CA 1
ATOM 686 C C . LYS A 1 85 ? -18.983 9.581 17.953 1.00 94.31 85 LYS A C 1
ATOM 688 O O . LYS A 1 85 ? -18.520 9.285 16.860 1.00 94.31 85 LYS A O 1
ATOM 693 N N . GLU A 1 86 ? -19.734 10.657 18.167 1.00 96.62 86 GLU A N 1
ATOM 694 C CA . GLU A 1 86 ? -20.131 11.632 17.145 1.00 96.62 86 GLU A CA 1
ATOM 695 C C . GLU A 1 86 ? -18.917 12.204 16.395 1.00 96.62 86 GLU A C 1
ATOM 697 O O . GLU A 1 86 ? -18.836 12.099 15.176 1.00 96.62 86 GLU A O 1
ATOM 702 N N . THR A 1 87 ? -17.911 12.713 17.116 1.00 96.88 87 THR A N 1
ATOM 703 C CA . THR A 1 87 ? -16.704 13.277 16.492 1.00 96.88 87 THR A CA 1
ATOM 704 C C . THR A 1 87 ? -15.866 12.211 15.785 1.00 96.88 87 THR A C 1
ATOM 706 O O . THR A 1 87 ? -15.293 12.484 14.731 1.00 96.88 87 THR A O 1
ATOM 709 N N . GLN A 1 88 ? -15.780 10.993 16.333 1.00 95.88 88 GLN A N 1
ATOM 710 C CA . GLN A 1 88 ? -15.106 9.889 15.649 1.00 95.88 88 GLN A CA 1
ATOM 711 C C . GLN A 1 88 ? -15.776 9.596 14.297 1.00 95.88 88 GLN A C 1
ATOM 713 O O . GLN A 1 88 ? -15.083 9.501 13.284 1.00 95.88 88 GLN A O 1
ATOM 718 N N . ASP A 1 89 ? -17.105 9.497 14.268 1.00 96.75 89 ASP A N 1
ATOM 719 C CA . ASP A 1 89 ? -17.866 9.175 13.058 1.00 96.75 89 ASP A CA 1
ATOM 720 C C . ASP A 1 89 ? -17.759 10.288 11.998 1.00 96.75 89 ASP A C 1
ATOM 722 O O . ASP A 1 89 ? -17.520 9.999 10.823 1.00 96.75 89 ASP A O 1
ATOM 726 N N . GLU A 1 90 ? -17.835 11.559 12.405 1.00 97.94 90 GLU A N 1
ATOM 727 C CA . GLU A 1 90 ? -17.646 12.717 11.517 1.00 97.94 90 GLU A CA 1
ATOM 728 C C . GLU A 1 90 ? -16.250 12.757 10.878 1.00 97.94 90 GLU A C 1
ATOM 730 O O . GLU A 1 90 ? -16.106 13.011 9.673 1.00 97.94 90 GLU A O 1
ATOM 735 N N . LEU A 1 91 ? -15.206 12.489 11.669 1.00 97.81 91 LEU A N 1
ATOM 736 C CA . LEU A 1 91 ? -13.828 12.457 11.180 1.00 97.81 91 LEU A CA 1
ATOM 737 C C . LEU A 1 91 ? -13.611 11.307 10.196 1.00 97.81 91 LEU A C 1
ATOM 739 O O . LEU A 1 91 ? -13.003 11.516 9.148 1.00 97.81 91 LEU A O 1
ATOM 743 N N . ILE A 1 92 ? -14.133 10.113 10.490 1.00 97.81 92 ILE A N 1
ATOM 744 C CA . ILE A 1 92 ? -14.034 8.966 9.579 1.00 97.81 92 ILE A CA 1
ATOM 745 C C . ILE A 1 92 ? -14.778 9.231 8.272 1.00 97.81 92 ILE A C 1
ATOM 747 O O . ILE A 1 92 ? -14.227 8.965 7.204 1.00 97.81 92 ILE A O 1
ATOM 751 N N . ALA A 1 93 ? -15.980 9.808 8.322 1.00 98.25 93 ALA A N 1
ATOM 752 C CA . ALA A 1 93 ? -16.715 10.182 7.116 1.00 98.25 93 ALA A CA 1
ATOM 753 C C . ALA A 1 93 ? -15.920 11.180 6.253 1.00 98.25 93 ALA A C 1
ATOM 755 O O . ALA A 1 93 ? -15.796 11.000 5.040 1.00 98.25 93 ALA A O 1
ATOM 756 N N . SER A 1 94 ? -15.317 12.188 6.888 1.00 98.50 94 SER A N 1
ATOM 757 C CA . SER A 1 94 ? -14.509 13.203 6.203 1.00 98.50 94 SER A CA 1
ATOM 758 C C . SER A 1 94 ? -13.237 12.617 5.581 1.00 98.50 94 SER A C 1
ATOM 760 O O . SER A 1 94 ? -12.896 12.936 4.442 1.00 98.50 94 SER A O 1
ATOM 762 N N . LEU A 1 95 ? -12.537 11.739 6.304 1.00 98.44 95 LEU A N 1
ATOM 763 C CA . LEU A 1 95 ? -11.321 11.082 5.818 1.00 98.44 95 LEU A CA 1
ATOM 764 C C . LEU A 1 95 ? -11.613 10.106 4.672 1.00 98.44 95 LEU A C 1
ATOM 766 O O . LEU A 1 95 ? -10.868 10.104 3.696 1.00 98.44 95 LEU A O 1
ATOM 770 N N . ASN A 1 96 ? -12.720 9.357 4.729 1.00 98.19 96 ASN A N 1
ATOM 771 C CA . ASN A 1 96 ? -13.169 8.516 3.613 1.00 98.19 96 ASN A CA 1
ATOM 772 C C . ASN A 1 96 ? -13.450 9.354 2.359 1.00 98.19 96 ASN A C 1
ATOM 774 O O . ASN A 1 96 ? -12.962 9.037 1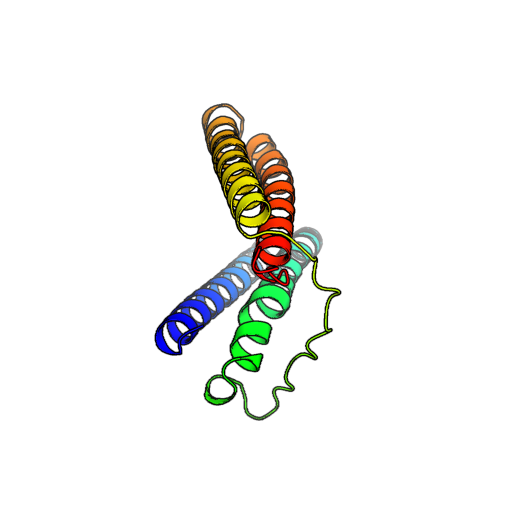.277 1.00 98.19 96 ASN A O 1
ATOM 778 N N . GLN A 1 97 ? -14.160 10.477 2.507 1.00 98.31 97 GLN A N 1
ATOM 779 C CA . GLN A 1 97 ? -14.426 11.373 1.382 1.00 98.31 97 GLN A CA 1
ATOM 780 C C . GLN A 1 97 ? -13.130 11.958 0.793 1.00 98.31 97 GLN A C 1
ATOM 782 O O . GLN A 1 97 ? -13.011 12.121 -0.424 1.00 98.31 97 GLN A O 1
ATOM 787 N N . LEU A 1 98 ? -12.150 12.294 1.637 1.00 97.88 98 LEU A N 1
ATOM 788 C CA . LEU A 1 98 ? -10.832 12.728 1.172 1.00 97.88 98 LEU A CA 1
ATOM 789 C C . LEU A 1 98 ? -10.108 11.606 0.425 1.00 97.88 98 LEU A C 1
ATOM 791 O O . LEU A 1 98 ? -9.590 11.863 -0.659 1.00 97.88 98 LEU A O 1
ATOM 795 N N . HIS A 1 99 ? -10.116 10.382 0.957 1.00 98.00 99 HIS A N 1
ATOM 796 C CA . HIS A 1 99 ? -9.505 9.219 0.316 1.00 98.00 99 HIS A CA 1
ATOM 797 C C . HIS A 1 99 ? -10.051 9.021 -1.105 1.00 98.00 99 HIS A C 1
ATOM 799 O O . HIS A 1 99 ? -9.280 9.023 -2.063 1.00 98.00 99 HIS A O 1
ATOM 805 N N . GLU A 1 100 ? -11.376 8.954 -1.262 1.00 97.56 100 GLU A N 1
ATOM 806 C CA . GLU A 1 100 ? -12.039 8.773 -2.562 1.00 97.56 100 GLU A CA 1
ATOM 807 C C . GLU A 1 100 ? -11.679 9.879 -3.566 1.00 97.56 100 GLU A C 1
ATOM 809 O O . GLU A 1 100 ? -11.401 9.616 -4.738 1.00 97.56 100 GLU A O 1
ATOM 814 N N . ARG A 1 101 ? -11.642 11.140 -3.115 1.00 97.81 101 ARG A N 1
ATOM 815 C CA . ARG A 1 101 ? -11.300 12.279 -3.982 1.00 97.81 101 ARG A CA 1
ATOM 816 C C . ARG A 1 101 ? -9.849 12.233 -4.450 1.00 97.81 101 ARG A C 1
ATOM 818 O O . ARG A 1 101 ? -9.582 12.534 -5.612 1.00 97.81 101 ARG A O 1
ATOM 825 N N . ILE A 1 102 ? -8.920 11.879 -3.566 1.00 97.06 102 ILE A N 1
ATOM 826 C CA . ILE A 1 102 ? -7.499 11.754 -3.907 1.00 97.06 102 ILE A CA 1
ATOM 827 C C . ILE A 1 102 ? -7.267 10.535 -4.814 1.00 97.06 102 ILE A C 1
ATOM 829 O O . ILE A 1 102 ? -6.499 10.618 -5.773 1.00 97.06 102 ILE A O 1
ATOM 833 N N . GLU A 1 103 ? -7.976 9.429 -4.594 1.00 95.00 103 GLU A N 1
ATOM 834 C CA . GLU A 1 103 ? -7.926 8.259 -5.475 1.00 95.00 103 GLU A CA 1
ATOM 835 C C . GLU A 1 103 ? -8.436 8.587 -6.890 1.00 95.00 103 GLU A C 1
ATOM 837 O O . GLU A 1 103 ? -7.796 8.232 -7.885 1.00 95.00 103 GLU A O 1
ATOM 842 N N . ALA A 1 104 ? -9.513 9.370 -7.003 1.00 96.00 104 ALA A N 1
ATOM 843 C CA . ALA A 1 104 ? -10.001 9.863 -8.290 1.00 96.00 104 ALA A CA 1
ATOM 844 C C . ALA A 1 104 ? -8.954 10.721 -9.029 1.00 96.00 104 ALA A C 1
ATOM 846 O O . ALA A 1 104 ? -8.838 10.631 -10.254 1.00 96.00 104 ALA A O 1
ATOM 847 N N . MET A 1 105 ? -8.133 11.499 -8.309 1.00 95.25 105 MET A N 1
ATOM 848 C CA . MET A 1 105 ? -7.018 12.238 -8.919 1.00 95.25 105 MET A CA 1
ATOM 849 C C . MET A 1 105 ? -5.972 11.297 -9.532 1.00 95.25 105 MET A C 1
ATOM 851 O O . MET A 1 105 ? -5.438 11.604 -10.599 1.00 95.25 105 MET A O 1
ATOM 855 N N . ALA A 1 106 ? -5.697 10.142 -8.912 1.00 90.81 106 ALA A N 1
ATOM 856 C CA . ALA A 1 106 ? -4.780 9.150 -9.480 1.00 90.81 106 ALA A CA 1
ATOM 857 C C . ALA A 1 106 ? -5.306 8.586 -10.810 1.00 90.81 106 ALA A C 1
ATOM 859 O O . ALA A 1 106 ? -4.526 8.387 -11.746 1.00 90.81 106 ALA A O 1
ATOM 860 N N . GLY A 1 107 ? -6.622 8.355 -10.900 1.00 92.50 107 GLY A N 1
ATOM 861 C CA . GLY A 1 107 ? -7.299 7.956 -12.137 1.00 92.50 107 GLY A CA 1
ATOM 862 C C . GLY A 1 107 ? -7.201 9.029 -13.221 1.00 92.50 107 GLY A C 1
ATOM 863 O O . GLY A 1 107 ? -6.767 8.738 -14.334 1.00 92.50 107 GLY A O 1
ATOM 864 N N . PHE A 1 108 ? -7.494 10.283 -12.865 1.00 95.12 108 PHE A N 1
ATOM 865 C CA . PHE A 1 108 ? -7.428 11.418 -13.787 1.00 95.12 108 PHE A CA 1
ATOM 866 C C . PHE A 1 108 ? -6.028 11.603 -14.387 1.00 95.12 108 PHE A C 1
ATOM 868 O O . PHE A 1 108 ? -5.888 11.711 -15.602 1.00 95.12 108 PHE A O 1
ATOM 875 N N . VAL A 1 109 ? -4.983 11.583 -13.555 1.00 94.69 109 VAL A N 1
ATOM 876 C CA . VAL A 1 109 ? -3.589 11.703 -14.013 1.00 94.69 109 VAL A CA 1
ATOM 877 C C . VAL A 1 109 ? -3.214 10.562 -14.962 1.00 94.69 109 VAL A C 1
ATOM 879 O O . VAL A 1 109 ? -2.590 10.795 -15.991 1.00 94.69 109 VAL A O 1
ATOM 882 N N . ARG A 1 110 ? -3.620 9.323 -14.662 1.00 92.06 110 ARG A N 1
ATOM 883 C CA . ARG A 1 110 ? -3.347 8.165 -15.529 1.00 92.06 110 ARG A CA 1
ATOM 884 C C . ARG A 1 110 ? -3.962 8.317 -16.925 1.00 92.06 110 ARG A C 1
ATOM 886 O O . ARG A 1 110 ? -3.406 7.795 -17.883 1.00 92.06 110 ARG A O 1
ATOM 893 N N . GLU A 1 111 ? -5.111 8.977 -17.026 1.00 95.06 111 GLU A N 1
ATOM 894 C CA . GLU A 1 111 ? -5.876 9.110 -18.271 1.00 95.06 111 GLU A CA 1
ATOM 895 C C . GLU A 1 111 ? -5.493 10.347 -19.096 1.00 95.06 111 GLU A C 1
ATOM 897 O O . GLU A 1 111 ? -5.751 10.370 -20.297 1.00 95.06 111 GLU A O 1
ATOM 902 N N . ASN A 1 112 ? -4.873 11.357 -18.474 1.00 96.50 112 ASN A N 1
ATOM 903 C CA . ASN A 1 112 ? -4.663 12.675 -19.087 1.00 96.50 112 ASN A CA 1
ATOM 904 C C . ASN A 1 112 ? -3.188 13.115 -19.181 1.00 96.50 112 ASN A C 1
ATOM 906 O O . ASN A 1 112 ? -2.924 14.190 -19.716 1.00 96.50 112 ASN A O 1
ATOM 910 N N . SER A 1 113 ? -2.240 12.307 -18.699 1.00 95.75 113 SER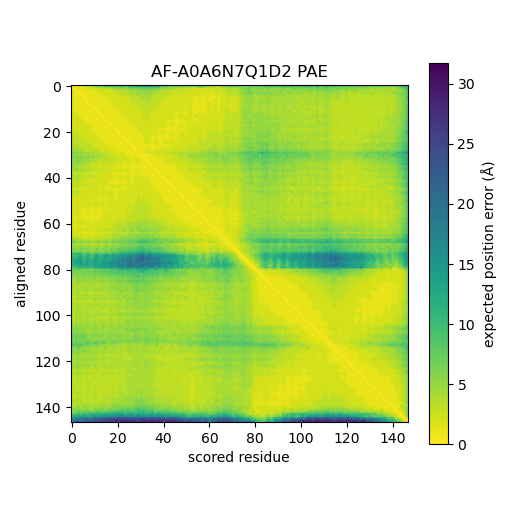 A N 1
ATOM 911 C CA . SER A 1 113 ? -0.798 12.597 -18.735 1.00 95.75 113 SER A CA 1
ATOM 912 C C . SER A 1 113 ? -0.013 11.541 -19.515 1.00 95.75 113 SER A C 1
ATOM 914 O O . SER A 1 113 ? -0.479 10.418 -19.724 1.00 95.75 113 SER A O 1
ATOM 916 N N . ASP A 1 114 ? 1.213 11.878 -19.925 1.00 97.12 114 ASP A N 1
ATOM 917 C CA . ASP A 1 114 ? 2.141 10.876 -20.454 1.00 97.12 114 ASP A CA 1
ATOM 918 C C . ASP A 1 114 ? 2.586 9.881 -19.367 1.00 97.12 114 ASP A C 1
ATOM 920 O O . ASP A 1 114 ? 2.404 10.102 -18.170 1.00 97.12 114 ASP A O 1
ATOM 924 N N . ALA A 1 115 ? 3.183 8.759 -19.775 1.00 94.31 115 ALA A N 1
ATOM 925 C CA . ALA A 1 115 ? 3.521 7.672 -18.858 1.00 94.31 115 ALA A CA 1
ATOM 926 C C . ALA A 1 115 ? 4.513 8.074 -17.749 1.00 94.31 115 ALA A C 1
ATOM 928 O O . ALA A 1 115 ? 4.429 7.545 -16.637 1.00 94.31 115 ALA A O 1
ATOM 929 N N . VAL A 1 116 ? 5.448 8.986 -18.032 1.00 94.25 116 VAL A N 1
ATOM 930 C CA . VAL A 1 116 ? 6.460 9.432 -17.066 1.00 94.25 116 VAL A CA 1
ATOM 931 C C . VAL A 1 116 ? 5.826 10.385 -16.063 1.00 94.25 116 VAL A C 1
ATOM 933 O O . VAL A 1 116 ? 5.968 10.188 -14.853 1.00 94.25 116 VAL A O 1
ATOM 936 N N . GLU A 1 117 ? 5.085 11.379 -16.552 1.00 94.75 117 GLU A N 1
ATOM 937 C CA . GLU A 1 117 ? 4.352 12.314 -15.701 1.00 94.75 117 GLU A CA 1
ATOM 938 C C . GLU A 1 117 ? 3.329 11.571 -14.831 1.00 94.75 117 GLU A C 1
ATOM 940 O O . GLU A 1 117 ? 3.289 11.759 -13.610 1.00 94.75 117 GLU A O 1
ATOM 945 N N . ALA A 1 118 ? 2.573 10.646 -15.426 1.00 95.69 118 ALA A N 1
ATOM 946 C CA . ALA A 1 118 ? 1.592 9.851 -14.711 1.00 95.69 118 ALA A CA 1
ATOM 947 C C . ALA A 1 118 ? 2.230 9.013 -13.597 1.00 95.69 118 ALA A C 1
ATOM 949 O O . ALA A 1 118 ? 1.702 8.962 -12.485 1.00 95.69 118 ALA A O 1
ATOM 950 N N . ALA A 1 119 ? 3.383 8.384 -13.847 1.00 93.44 119 ALA A N 1
ATOM 951 C CA . ALA A 1 119 ? 4.104 7.633 -12.821 1.00 93.44 119 ALA A CA 1
ATOM 952 C C . ALA A 1 119 ? 4.587 8.536 -11.671 1.00 93.44 119 ALA A C 1
ATOM 954 O O . ALA A 1 119 ? 4.418 8.183 -10.500 1.00 93.44 119 ALA A O 1
ATOM 955 N N . ALA A 1 120 ? 5.136 9.714 -11.985 1.00 93.06 120 ALA A N 1
ATOM 956 C CA . ALA A 1 120 ? 5.638 10.655 -10.987 1.00 93.06 120 ALA A CA 1
ATOM 957 C C . ALA A 1 120 ? 4.521 11.191 -10.076 1.00 93.06 120 ALA A C 1
ATOM 959 O O . ALA A 1 120 ? 4.657 11.191 -8.849 1.00 93.06 120 ALA A O 1
ATOM 960 N N . TYR A 1 121 ? 3.396 11.612 -10.658 1.00 95.56 121 TYR A N 1
ATOM 961 C CA . TYR A 1 121 ? 2.259 12.118 -9.891 1.00 95.56 121 TYR A CA 1
ATOM 962 C C . TYR A 1 121 ? 1.533 11.015 -9.123 1.00 95.56 121 TYR A C 1
ATOM 964 O O . TYR A 1 121 ? 1.153 11.245 -7.977 1.00 95.56 121 TYR A O 1
ATOM 972 N N . ARG A 1 122 ? 1.401 9.802 -9.679 1.00 92.75 122 ARG A N 1
ATOM 973 C CA . ARG A 1 122 ? 0.828 8.664 -8.940 1.00 92.75 122 ARG A CA 1
ATOM 974 C C . ARG A 1 122 ? 1.595 8.359 -7.657 1.00 92.75 122 ARG A C 1
ATOM 976 O O . ARG A 1 122 ? 0.956 8.091 -6.647 1.00 92.75 122 ARG A O 1
ATOM 983 N N . GLY A 1 123 ? 2.928 8.440 -7.677 1.00 91.44 123 GLY A N 1
ATOM 984 C CA . GLY A 1 123 ? 3.742 8.271 -6.468 1.00 91.44 123 GLY A CA 1
ATOM 985 C C . GLY A 1 123 ? 3.393 9.292 -5.379 1.00 91.44 123 GLY A C 1
ATOM 986 O O . GLY A 1 123 ? 3.136 8.912 -4.241 1.00 91.44 123 GLY A O 1
ATOM 987 N N . ARG A 1 124 ? 3.290 10.576 -5.744 1.00 94.88 124 ARG A N 1
ATOM 988 C CA . ARG A 1 124 ? 2.926 11.662 -4.811 1.00 94.88 124 ARG A CA 1
ATOM 989 C C . ARG A 1 124 ? 1.495 11.537 -4.289 1.00 94.88 124 ARG A C 1
ATOM 991 O O . ARG A 1 124 ? 1.236 11.785 -3.120 1.00 94.88 124 ARG A O 1
ATOM 998 N N . ILE A 1 125 ? 0.560 11.152 -5.156 1.00 96.38 125 ILE A N 1
ATOM 999 C CA . ILE A 1 125 ? -0.839 10.933 -4.774 1.00 96.38 125 ILE A CA 1
ATOM 1000 C C . ILE A 1 125 ? -0.944 9.759 -3.794 1.00 96.38 125 ILE A C 1
ATOM 1002 O O . ILE A 1 125 ? -1.661 9.851 -2.802 1.00 96.38 125 ILE A O 1
ATOM 1006 N N . HIS A 1 126 ? -0.193 8.682 -4.030 1.00 93.81 126 HIS A N 1
ATOM 1007 C CA . HIS A 1 126 ? -0.155 7.542 -3.122 1.00 93.81 126 HIS A CA 1
ATOM 1008 C C . HIS A 1 126 ? 0.395 7.912 -1.737 1.00 93.81 126 HIS A C 1
ATOM 1010 O O . HIS A 1 126 ? -0.167 7.482 -0.738 1.00 93.81 126 HIS A O 1
ATOM 1016 N N . GLU A 1 127 ? 1.423 8.761 -1.657 1.00 94.88 127 GLU A N 1
ATOM 1017 C CA . GLU A 1 127 ? 1.948 9.268 -0.379 1.00 94.88 127 GLU A CA 1
ATOM 1018 C C . GLU A 1 127 ? 0.879 10.026 0.430 1.00 94.88 127 GLU A C 1
ATOM 1020 O O . GLU A 1 127 ? 0.743 9.827 1.636 1.00 94.88 127 GLU A O 1
ATOM 1025 N N . VAL A 1 128 ? 0.033 10.820 -0.237 1.00 97.25 128 VAL A N 1
ATOM 1026 C CA . VAL A 1 128 ? -1.117 11.467 0.418 1.00 97.25 128 VAL A CA 1
ATOM 1027 C C . VAL A 1 128 ? -2.128 10.433 0.924 1.00 97.25 128 VAL A C 1
ATOM 1029 O O . VAL A 1 128 ? -2.611 10.558 2.049 1.00 97.25 128 VAL A O 1
ATOM 1032 N N . LEU A 1 129 ? -2.439 9.403 0.128 1.00 97.12 129 LEU A N 1
ATOM 1033 C CA . LEU A 1 129 ? -3.356 8.331 0.537 1.00 97.12 129 LEU A CA 1
ATOM 1034 C C . LEU A 1 129 ? -2.841 7.572 1.767 1.00 97.12 129 LEU A C 1
ATOM 1036 O O . LEU A 1 129 ? -3.628 7.287 2.666 1.00 97.12 129 LEU A O 1
ATOM 1040 N N . VAL A 1 130 ? -1.531 7.312 1.854 1.00 95.12 130 VAL A N 1
ATOM 1041 C CA . VAL A 1 130 ? -0.909 6.699 3.040 1.00 95.12 130 VAL A CA 1
ATOM 1042 C C . VAL A 1 130 ? -1.210 7.522 4.294 1.00 95.12 130 VAL A C 1
ATOM 1044 O O . VAL A 1 130 ? -1.726 6.975 5.266 1.00 95.12 130 VAL A O 1
ATOM 1047 N N . HIS A 1 131 ? -0.992 8.839 4.263 1.00 96.44 131 HIS A N 1
ATOM 1048 C CA . HIS A 1 131 ? -1.273 9.699 5.419 1.00 96.44 131 HIS A CA 1
ATOM 1049 C C . HIS A 1 131 ? -2.760 9.771 5.786 1.00 96.44 131 HIS A C 1
ATOM 1051 O O . HIS A 1 131 ? -3.099 9.870 6.967 1.00 96.44 131 HIS A O 1
ATOM 1057 N N . ILE A 1 132 ? -3.660 9.694 4.800 1.00 97.62 132 ILE A N 1
ATOM 1058 C CA . ILE A 1 132 ? -5.101 9.597 5.066 1.00 97.62 132 ILE A CA 1
ATOM 1059 C C . ILE A 1 132 ? -5.409 8.290 5.810 1.00 97.62 132 ILE A C 1
ATOM 1061 O O . ILE A 1 132 ? -6.084 8.325 6.840 1.00 97.62 132 ILE A O 1
ATOM 1065 N N . CYS A 1 133 ? -4.865 7.157 5.358 1.00 95.81 133 CYS A N 1
ATOM 1066 C CA . CYS A 1 133 ? -5.034 5.862 6.023 1.00 95.81 133 CYS A CA 1
ATOM 1067 C C . CYS A 1 133 ? -4.453 5.853 7.447 1.00 95.81 133 CYS A C 1
ATOM 1069 O O . CYS A 1 133 ? -5.083 5.330 8.368 1.00 95.81 133 CYS A O 1
ATOM 1071 N N . GLU A 1 134 ? -3.291 6.474 7.666 1.00 93.25 134 GLU A N 1
ATOM 1072 C CA . GLU A 1 134 ? -2.704 6.631 9.003 1.00 93.25 134 GLU A CA 1
ATOM 1073 C C . GLU A 1 134 ? -3.603 7.461 9.932 1.00 93.25 134 GLU A C 1
ATOM 1075 O O . GLU A 1 134 ? -3.808 7.097 11.095 1.00 93.25 134 GLU A O 1
ATOM 1080 N N . ALA A 1 135 ? -4.175 8.558 9.424 1.00 95.31 135 ALA A N 1
ATOM 1081 C CA . ALA A 1 135 ? -5.121 9.378 10.172 1.00 95.31 135 ALA A CA 1
ATOM 1082 C C . ALA A 1 135 ? -6.398 8.593 10.512 1.00 95.31 135 ALA A C 1
ATOM 1084 O O . ALA A 1 135 ? -6.857 8.642 11.654 1.00 95.31 135 ALA A O 1
ATOM 1085 N N . MET A 1 136 ? -6.932 7.814 9.565 1.00 95.94 136 MET A N 1
ATOM 1086 C CA . MET A 1 136 ? -8.089 6.944 9.800 1.00 95.94 136 MET A CA 1
ATOM 1087 C C . MET A 1 136 ? -7.799 5.911 10.889 1.00 95.94 136 MET A C 1
ATOM 1089 O O . MET A 1 136 ? -8.591 5.772 11.820 1.00 95.94 136 MET A O 1
ATOM 1093 N N . ALA A 1 137 ? -6.650 5.232 10.825 1.00 92.50 137 ALA A N 1
ATOM 1094 C CA . ALA A 1 137 ? -6.240 4.273 11.847 1.00 92.50 137 ALA A CA 1
ATOM 1095 C C . ALA A 1 137 ? -6.126 4.931 13.234 1.00 92.50 137 ALA A C 1
ATOM 1097 O O . ALA A 1 137 ? -6.583 4.367 14.228 1.00 92.50 137 ALA A O 1
ATOM 1098 N N . CYS A 1 138 ? -5.580 6.150 13.303 1.00 92.88 138 CYS A N 1
ATOM 1099 C CA . CYS A 1 138 ? -5.484 6.926 14.540 1.00 92.88 138 CYS A CA 1
ATOM 1100 C C . CYS A 1 138 ? -6.866 7.263 15.132 1.00 92.88 138 CYS A C 1
ATOM 1102 O O . CYS A 1 138 ? -7.090 7.076 16.328 1.00 92.88 138 CYS A O 1
ATOM 1104 N N . VAL A 1 139 ? -7.808 7.712 14.296 1.00 94.69 139 VAL A N 1
ATOM 1105 C CA . VAL A 1 139 ? -9.183 8.043 14.711 1.00 94.69 139 VAL A CA 1
ATOM 1106 C C . VAL A 1 139 ? -9.955 6.790 15.141 1.00 94.69 139 VAL A C 1
ATOM 1108 O O . VAL A 1 139 ? -10.647 6.818 16.159 1.00 94.69 139 VAL A O 1
ATOM 1111 N N . LEU A 1 140 ? -9.811 5.671 14.425 1.00 93.12 140 LEU A N 1
ATOM 1112 C CA . LEU A 1 140 ? -10.449 4.397 14.783 1.00 93.12 140 LEU A CA 1
ATOM 1113 C C . LEU A 1 140 ? -9.896 3.808 16.086 1.00 93.12 140 LEU A C 1
ATOM 1115 O O . LEU A 1 140 ? -10.642 3.195 16.845 1.00 93.12 140 LEU A O 1
ATOM 1119 N N . ALA A 1 141 ? -8.611 4.023 16.372 1.00 90.94 141 ALA A N 1
ATOM 1120 C CA . ALA A 1 141 ? -7.970 3.586 17.610 1.00 90.94 141 ALA A CA 1
ATOM 1121 C C . ALA A 1 141 ? -8.217 4.525 18.810 1.00 90.94 141 ALA A C 1
ATOM 1123 O O . ALA A 1 141 ? -7.706 4.264 19.906 1.00 90.94 141 ALA A O 1
ATOM 1124 N N . ALA A 1 142 ? -8.961 5.622 18.626 1.00 91.44 142 ALA A N 1
ATOM 1125 C CA . ALA A 1 142 ? -9.280 6.571 19.686 1.00 91.44 142 ALA A CA 1
ATOM 1126 C C . ALA A 1 142 ? -10.072 5.916 20.830 1.00 91.44 142 ALA A C 1
ATOM 1128 O O . ALA A 1 142 ? -10.888 5.017 20.626 1.00 91.44 142 ALA A O 1
ATOM 1129 N N . HIS A 1 143 ? -9.861 6.405 22.051 1.00 90.69 143 HIS A N 1
ATOM 1130 C CA . HIS A 1 143 ? -10.747 6.109 23.166 1.00 90.69 143 HIS A CA 1
ATOM 1131 C C . HIS A 1 143 ? -12.040 6.910 22.997 1.00 90.69 143 HIS A C 1
ATOM 1133 O O . HIS A 1 143 ? -12.005 8.143 22.976 1.00 90.69 143 HIS A O 1
ATOM 1139 N N . VAL A 1 144 ? -13.156 6.195 22.857 1.00 88.94 144 VAL A N 1
ATOM 1140 C CA . VAL A 1 144 ? -14.477 6.795 22.678 1.00 88.94 144 VAL A CA 1
ATOM 1141 C C . VAL A 1 144 ? -15.121 7.011 24.040 1.00 88.94 144 VAL A C 1
ATOM 1143 O O . VAL A 1 144 ? -15.344 6.059 24.782 1.00 88.94 144 VAL A O 1
ATOM 1146 N N . GLU A 1 145 ? -15.410 8.266 24.357 1.00 89.25 145 GLU A N 1
ATOM 1147 C CA . GLU A 1 145 ? -16.123 8.647 25.570 1.00 89.25 145 GLU A CA 1
ATOM 1148 C C . GLU A 1 145 ? -17.632 8.428 25.352 1.00 89.25 145 GLU A C 1
ATOM 1150 O O . GLU A 1 145 ? -18.223 8.988 24.421 1.00 89.25 145 GLU A O 1
ATOM 1155 N N . GLU A 1 146 ? -18.252 7.588 26.189 1.00 74.56 146 GLU A N 1
ATOM 1156 C CA . GLU A 1 146 ? -19.712 7.477 26.276 1.00 74.56 146 GLU A CA 1
ATOM 1157 C C . GLU A 1 146 ? -20.239 8.771 26.914 1.00 74.56 146 GLU A C 1
ATOM 1159 O O . GLU A 1 146 ? -19.902 9.085 28.057 1.00 74.56 146 GLU A O 1
ATOM 1164 N N . LYS A 1 147 ? -20.997 9.561 26.146 1.00 57.84 147 LYS A N 1
ATOM 1165 C CA . LYS A 1 147 ? -21.746 10.709 26.674 1.00 57.84 147 LYS A CA 1
ATOM 1166 C C . LYS A 1 147 ? -22.992 10.238 27.413 1.00 57.84 147 LYS A C 1
ATOM 1168 O O . LYS A 1 147 ? -23.679 9.345 26.870 1.00 57.84 147 LYS A O 1
#

Radius of gyration: 19.51 Å; Cα contacts (8 Å, |Δi|>4): 103; chains: 1; bounding box: 48×33×47 Å